Protein AF-A0A819XB56-F1 (afdb_monomer_lite)

Sequence (122 aa):
SNFIEHRLENFRLHGFPIDKIISSGYDKDNFNNNPKRKIIEDLNPVVFVDDLRRNFNNIQHVHTKLIFIDHEREDDPNQHDNIYYDAKYGSLLEFVKDFLKTKQHGENIKWSQRPSHLIPFI

Structure (mmCIF, N/CA/C/O backbone):
data_AF-A0A819XB56-F1
#
_entry.id   AF-A0A819XB56-F1
#
loop_
_atom_site.group_PDB
_atom_site.id
_atom_site.type_symbol
_atom_site.label_atom_id
_atom_site.label_alt_id
_atom_site.label_comp_id
_atom_site.label_asym_id
_atom_site.label_entity_id
_atom_site.label_seq_id
_atom_site.pdbx_PDB_ins_code
_atom_site.Cartn_x
_atom_site.Cartn_y
_atom_site.Cartn_z
_atom_site.occupancy
_atom_site.B_iso_or_equiv
_atom_site.auth_seq_id
_atom_site.auth_comp_id
_atom_site.auth_asym_id
_atom_site.auth_atom_id
_atom_site.pdbx_PDB_model_num
ATOM 1 N N . SER A 1 1 ? 4.836 -17.358 17.509 1.00 56.81 1 SER A N 1
ATOM 2 C CA . SER A 1 1 ? 5.443 -16.203 16.820 1.00 56.81 1 SER A CA 1
ATOM 3 C C . SER A 1 1 ? 5.058 -14.956 17.595 1.00 56.81 1 SER A C 1
ATOM 5 O O . SER A 1 1 ? 3.942 -14.493 17.444 1.00 56.81 1 SER A O 1
ATOM 7 N N . ASN A 1 2 ? 5.938 -14.462 18.471 1.00 79.88 2 ASN A N 1
ATOM 8 C CA . ASN A 1 2 ? 5.626 -13.365 19.401 1.00 79.88 2 ASN A CA 1
ATOM 9 C C . ASN A 1 2 ? 5.578 -11.993 18.682 1.00 79.88 2 ASN A C 1
ATOM 11 O O . ASN A 1 2 ? 4.843 -11.094 19.060 1.00 79.88 2 ASN A O 1
ATOM 15 N N . PHE A 1 3 ? 6.345 -11.827 17.596 1.00 87.19 3 PHE A N 1
ATOM 16 C CA . PHE A 1 3 ? 6.532 -10.532 16.927 1.00 87.19 3 PHE A CA 1
ATOM 17 C C . PHE A 1 3 ? 5.244 -9.916 16.361 1.00 87.19 3 PHE A C 1
ATOM 19 O O . PHE A 1 3 ? 5.022 -8.722 16.534 1.00 87.19 3 PHE A O 1
ATOM 26 N N . ILE A 1 4 ? 4.407 -10.704 15.676 1.00 90.81 4 ILE A N 1
ATOM 27 C CA . ILE A 1 4 ? 3.177 -10.189 15.046 1.00 90.81 4 ILE A CA 1
ATOM 28 C C . ILE A 1 4 ? 2.197 -9.693 16.116 1.00 90.81 4 ILE A C 1
ATOM 30 O O . ILE A 1 4 ? 1.616 -8.622 15.957 1.00 90.81 4 ILE A O 1
ATOM 34 N N . GLU A 1 5 ? 2.063 -10.442 17.211 1.00 92.00 5 GLU A N 1
ATOM 35 C CA . GLU A 1 5 ? 1.208 -10.093 18.349 1.00 92.00 5 GLU A CA 1
ATOM 36 C C . GLU A 1 5 ? 1.703 -8.813 19.033 1.00 92.00 5 GLU A C 1
ATOM 38 O O . GLU A 1 5 ? 0.933 -7.862 19.145 1.00 92.00 5 GLU A O 1
ATOM 43 N N . HIS A 1 6 ? 3.004 -8.721 19.342 1.00 93.31 6 HIS A N 1
ATOM 44 C CA . HIS A 1 6 ? 3.615 -7.499 19.892 1.00 93.31 6 HIS A CA 1
ATOM 45 C C . HIS A 1 6 ? 3.445 -6.286 18.981 1.00 93.31 6 HIS A C 1
ATOM 47 O O . HIS A 1 6 ? 3.189 -5.177 19.446 1.00 93.31 6 HIS A O 1
ATOM 53 N N . ARG A 1 7 ? 3.583 -6.463 17.661 1.00 93.56 7 ARG A N 1
ATOM 54 C CA . ARG A 1 7 ? 3.360 -5.368 16.710 1.00 93.56 7 ARG A CA 1
ATOM 55 C C . ARG A 1 7 ? 1.904 -4.915 16.716 1.00 93.56 7 ARG A C 1
ATOM 57 O O . ARG A 1 7 ? 1.665 -3.711 16.700 1.00 93.56 7 ARG A O 1
ATOM 64 N N . LEU A 1 8 ? 0.955 -5.849 16.752 1.00 94.12 8 LEU A N 1
ATOM 65 C CA . LEU A 1 8 ? -0.475 -5.543 16.769 1.00 94.12 8 LEU A CA 1
ATOM 66 C C . LEU A 1 8 ? -0.870 -4.822 18.052 1.00 94.12 8 LEU A C 1
ATOM 68 O O . LEU A 1 8 ? -1.577 -3.817 17.992 1.00 94.12 8 LEU A O 1
ATOM 72 N N . GLU A 1 9 ? -0.365 -5.288 19.189 1.00 93.88 9 GLU A N 1
ATOM 73 C CA . GLU A 1 9 ? -0.535 -4.620 20.473 1.00 93.88 9 GLU A CA 1
ATOM 74 C C . GLU A 1 9 ? 0.042 -3.204 20.438 1.00 93.88 9 GLU A C 1
ATOM 76 O O . GLU A 1 9 ? -0.661 -2.251 20.765 1.00 93.88 9 GLU A O 1
ATOM 81 N N . ASN A 1 10 ? 1.266 -3.031 19.932 1.00 94.88 10 ASN A N 1
ATOM 82 C CA . ASN A 1 10 ? 1.890 -1.715 19.830 1.00 94.88 10 ASN A CA 1
ATOM 83 C C . ASN A 1 10 ? 1.071 -0.730 18.978 1.00 94.88 10 ASN A C 1
ATOM 85 O O . ASN A 1 10 ? 0.897 0.421 19.375 1.00 94.88 10 ASN A O 1
ATOM 89 N N . PHE A 1 11 ? 0.535 -1.156 17.830 1.00 94.44 11 PHE A N 1
ATOM 90 C CA . PHE A 1 11 ? -0.330 -0.290 17.021 1.00 94.44 11 PHE A CA 1
ATOM 91 C C . PHE A 1 11 ? -1.612 0.097 17.763 1.00 94.44 11 PHE A C 1
ATOM 93 O O . PHE A 1 11 ? -1.982 1.272 17.772 1.00 94.44 11 PHE A O 1
ATOM 100 N N . ARG A 1 12 ? -2.257 -0.861 18.435 1.00 94.19 12 ARG A N 1
ATOM 101 C CA . ARG A 1 12 ? -3.478 -0.606 19.211 1.00 94.19 12 ARG A CA 1
ATOM 102 C C . ARG A 1 12 ? -3.228 0.336 20.387 1.00 94.19 12 ARG A C 1
ATOM 104 O O . ARG A 1 12 ? -4.033 1.235 20.611 1.00 94.19 12 ARG A O 1
ATOM 111 N N . LEU A 1 13 ? -2.098 0.188 21.081 1.00 95.69 13 LEU A N 1
ATOM 112 C CA . LEU A 1 13 ? -1.686 1.078 22.173 1.00 95.69 13 LEU A CA 1
ATOM 113 C C . LEU A 1 13 ? -1.507 2.533 21.716 1.00 95.69 13 LEU A C 1
ATOM 115 O O . LEU A 1 13 ? -1.775 3.449 22.485 1.00 95.69 13 LEU A O 1
ATOM 119 N N . HIS A 1 14 ? -1.112 2.753 20.460 1.00 95.50 14 HIS A N 1
ATOM 120 C CA . HIS A 1 14 ? -0.980 4.089 19.866 1.00 95.50 14 HIS A CA 1
ATOM 121 C C . HIS A 1 14 ? -2.267 4.578 19.177 1.00 95.50 14 HIS A C 1
ATOM 123 O O . HIS A 1 14 ? -2.243 5.577 18.461 1.00 95.50 14 HIS A O 1
ATOM 129 N N . GLY A 1 15 ? -3.394 3.889 19.378 1.00 94.56 15 GLY A N 1
ATOM 130 C CA . GLY A 1 15 ? -4.694 4.291 18.844 1.00 94.56 15 GLY A CA 1
ATOM 131 C C . GLY A 1 15 ? -4.891 4.005 17.354 1.00 94.56 15 GLY 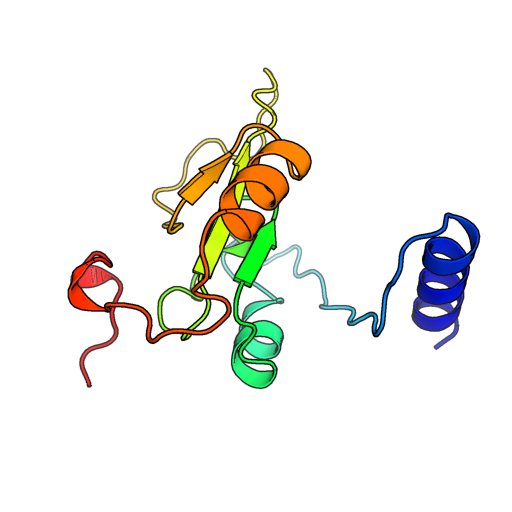A C 1
ATOM 132 O O . GLY A 1 15 ? -5.840 4.520 16.766 1.00 94.56 15 GLY A O 1
ATOM 133 N N . PHE A 1 16 ? -4.035 3.188 16.727 1.00 90.56 16 PHE A N 1
ATOM 134 C CA . PHE A 1 16 ? -4.244 2.790 15.337 1.00 90.56 16 PHE A CA 1
ATOM 135 C C . PHE A 1 16 ? -5.297 1.673 15.251 1.00 90.56 16 PHE A C 1
ATOM 137 O O . PHE A 1 16 ? -5.119 0.617 15.872 1.00 90.56 16 PHE A O 1
ATOM 144 N N . PRO A 1 17 ? -6.367 1.852 14.454 1.00 90.44 17 PRO A N 1
ATOM 145 C CA . PRO A 1 17 ? -7.423 0.857 14.289 1.00 90.44 17 PRO A CA 1
ATOM 146 C C . PRO A 1 17 ? -6.980 -0.249 13.316 1.00 90.44 17 PRO A C 1
ATOM 148 O O . PRO A 1 17 ? -7.480 -0.355 12.202 1.00 90.44 17 PRO A O 1
ATOM 151 N N . ILE A 1 18 ? -5.980 -1.042 13.710 1.00 93.38 18 ILE A N 1
ATOM 152 C CA . ILE A 1 18 ? -5.440 -2.131 12.886 1.00 93.38 18 ILE A CA 1
ATOM 153 C C . ILE A 1 18 ? -6.196 -3.434 13.163 1.00 93.38 18 ILE A C 1
ATOM 155 O O . ILE A 1 18 ? -6.139 -3.981 14.270 1.00 93.38 18 ILE A O 1
ATOM 159 N N . ASP A 1 19 ? -6.843 -3.964 12.123 1.00 90.88 19 ASP A N 1
ATOM 160 C CA . ASP A 1 19 ? -7.562 -5.242 12.175 1.00 90.88 19 ASP A CA 1
ATOM 161 C C . ASP A 1 19 ? -6.611 -6.444 12.172 1.00 90.88 19 ASP A C 1
ATOM 163 O O . ASP A 1 19 ? -6.799 -7.409 12.917 1.00 90.88 19 ASP A O 1
ATOM 167 N N . LYS A 1 20 ? -5.567 -6.393 11.334 1.00 91.88 20 LYS A N 1
ATOM 168 C CA . LYS A 1 20 ? -4.641 -7.507 11.108 1.00 91.88 20 LYS A CA 1
ATOM 169 C C . LYS A 1 20 ? -3.249 -7.013 10.730 1.00 91.88 20 LYS A C 1
ATOM 171 O O . LYS A 1 20 ? -3.102 -6.053 9.982 1.00 91.88 20 LYS A O 1
ATOM 176 N N . ILE A 1 21 ? -2.229 -7.738 11.185 1.00 92.31 21 ILE A N 1
ATOM 177 C CA . ILE A 1 21 ? -0.851 -7.598 10.705 1.00 92.31 21 ILE A CA 1
ATOM 178 C C . ILE A 1 21 ? -0.472 -8.838 9.918 1.00 92.31 21 ILE A C 1
ATOM 180 O O . ILE A 1 21 ? -0.697 -9.966 10.355 1.00 92.31 21 ILE A O 1
ATOM 184 N N . ILE A 1 22 ? 0.138 -8.611 8.760 1.00 90.94 22 ILE A N 1
ATOM 185 C CA . ILE A 1 22 ? 0.707 -9.655 7.919 1.00 90.94 22 ILE A CA 1
ATOM 186 C C . ILE A 1 22 ? 2.170 -9.296 7.701 1.00 90.94 22 ILE A C 1
ATOM 188 O O . ILE A 1 22 ? 2.484 -8.201 7.242 1.00 90.94 22 ILE A O 1
ATOM 192 N N . SER A 1 23 ? 3.067 -10.213 8.056 1.00 88.12 23 SER A N 1
ATOM 193 C CA . SER A 1 23 ? 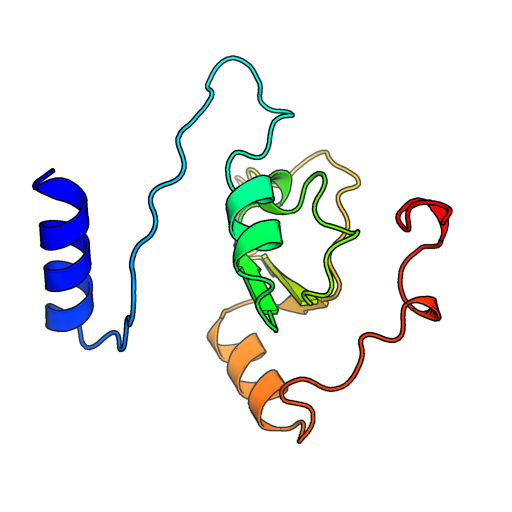4.495 -10.051 7.798 1.00 88.12 23 SER A CA 1
ATOM 194 C C . SER A 1 23 ? 4.842 -10.755 6.495 1.00 88.12 23 SER A C 1
ATOM 196 O O . SER A 1 23 ? 4.742 -11.977 6.410 1.00 88.12 23 SER A O 1
ATOM 198 N N . SER A 1 24 ? 5.276 -9.994 5.495 1.00 82.69 24 SER A N 1
ATOM 199 C CA . SER A 1 24 ? 5.986 -10.542 4.341 1.00 82.69 24 SER A CA 1
ATOM 200 C C . SER A 1 24 ? 7.463 -10.734 4.695 1.00 82.69 24 SER A C 1
ATOM 202 O O . SER A 1 24 ? 8.006 -9.997 5.521 1.00 82.69 24 SER A O 1
ATOM 204 N N . GLY A 1 25 ? 8.123 -11.720 4.087 1.00 75.75 25 GLY A N 1
ATOM 205 C CA . GLY A 1 25 ? 9.580 -11.849 4.184 1.00 75.75 25 GLY A CA 1
ATOM 206 C C . GLY A 1 25 ? 10.304 -10.657 3.547 1.00 75.75 25 GLY A C 1
ATOM 207 O O . GLY A 1 25 ? 9.688 -9.834 2.870 1.00 75.75 25 GLY A O 1
ATOM 208 N N . TYR A 1 26 ? 11.616 -10.578 3.754 1.00 71.12 26 TYR A N 1
ATOM 209 C CA . TYR A 1 26 ? 12.501 -9.664 3.035 1.00 71.12 26 TYR A CA 1
ATOM 210 C C . TYR A 1 26 ? 13.546 -10.496 2.299 1.00 71.12 26 TYR A C 1
ATOM 212 O O . TYR A 1 26 ? 14.276 -11.254 2.935 1.00 71.12 26 TYR A O 1
ATOM 220 N N . ASP A 1 27 ? 13.591 -10.369 0.976 1.00 68.81 27 ASP A N 1
ATOM 221 C CA . ASP A 1 27 ? 14.614 -10.995 0.148 1.00 68.81 27 ASP A CA 1
ATOM 222 C C . ASP A 1 27 ? 15.690 -9.947 -0.158 1.00 68.81 27 ASP A C 1
ATOM 224 O O . ASP A 1 27 ? 15.445 -8.980 -0.880 1.00 68.81 27 ASP A O 1
ATOM 228 N N . LYS A 1 28 ? 16.859 -10.096 0.474 1.00 64.25 28 LYS A N 1
ATOM 229 C CA . LYS A 1 28 ? 17.996 -9.176 0.310 1.00 64.25 28 LYS A CA 1
ATOM 230 C C . LYS A 1 28 ? 18.687 -9.336 -1.036 1.00 64.25 28 LYS A C 1
ATOM 232 O O . LYS A 1 28 ? 19.307 -8.383 -1.499 1.00 64.25 28 LYS A O 1
ATOM 237 N N . ASP A 1 29 ? 18.582 -10.518 -1.628 1.00 67.12 29 ASP A N 1
ATOM 238 C CA . ASP A 1 29 ? 19.355 -10.908 -2.802 1.00 67.12 29 ASP A CA 1
ATOM 239 C C . ASP A 1 29 ? 18.544 -10.719 -4.091 1.00 67.12 29 ASP A C 1
ATOM 241 O O . ASP A 1 29 ? 19.098 -10.726 -5.190 1.00 67.12 29 ASP A O 1
ATOM 245 N N . ASN A 1 30 ? 17.234 -10.481 -3.966 1.00 67.75 30 ASN A N 1
ATOM 246 C CA . ASN A 1 30 ? 16.338 -10.243 -5.088 1.00 67.75 30 ASN A CA 1
ATOM 247 C C . ASN A 1 30 ? 15.518 -8.955 -4.920 1.00 67.75 30 ASN A C 1
ATOM 249 O O . ASN A 1 30 ? 14.324 -8.981 -4.620 1.00 67.75 30 ASN A O 1
ATOM 253 N N . PHE A 1 31 ? 16.157 -7.815 -5.196 1.00 61.44 31 PHE A N 1
ATOM 254 C CA . PHE A 1 31 ? 15.530 -6.484 -5.174 1.00 61.44 31 PHE A CA 1
ATOM 255 C C . PHE A 1 31 ? 14.312 -6.345 -6.104 1.00 61.44 31 PHE A C 1
ATOM 257 O O . PHE A 1 31 ? 13.454 -5.499 -5.860 1.00 61.44 31 PHE A O 1
ATOM 264 N N . ASN A 1 32 ? 14.215 -7.185 -7.140 1.00 64.75 32 ASN A N 1
ATOM 265 C CA . ASN A 1 32 ? 13.107 -7.179 -8.094 1.00 64.75 32 ASN A CA 1
ATOM 266 C C . ASN A 1 32 ? 11.895 -7.989 -7.612 1.00 64.75 32 ASN A C 1
ATOM 268 O O . ASN A 1 32 ? 10.804 -7.860 -8.176 1.00 64.75 32 ASN A O 1
ATOM 272 N N . ASN A 1 33 ? 12.059 -8.823 -6.583 1.00 73.25 33 ASN A N 1
ATOM 273 C CA . ASN A 1 33 ? 10.981 -9.629 -6.038 1.00 73.25 33 ASN A CA 1
ATOM 274 C C . ASN A 1 33 ? 10.229 -8.848 -4.958 1.00 73.25 33 ASN A C 1
ATOM 276 O O . ASN A 1 33 ? 10.770 -8.544 -3.899 1.00 73.25 33 ASN A O 1
ATOM 280 N N . ASN A 1 34 ? 8.961 -8.542 -5.222 1.00 81.06 34 ASN A N 1
ATOM 281 C CA . ASN A 1 34 ? 8.079 -7.916 -4.250 1.00 81.06 34 ASN A CA 1
ATOM 282 C C . ASN A 1 34 ? 7.439 -8.999 -3.359 1.00 81.06 34 ASN A C 1
ATOM 284 O O . ASN A 1 34 ? 6.484 -9.654 -3.789 1.00 81.06 34 ASN A O 1
ATOM 288 N N . PRO A 1 35 ? 7.884 -9.174 -2.100 1.00 83.69 35 PRO A N 1
ATOM 289 C CA . PRO A 1 35 ? 7.371 -10.228 -1.226 1.00 83.69 35 PRO A CA 1
ATOM 290 C C . PRO A 1 35 ? 5.920 -9.975 -0.784 1.00 83.69 35 PRO A C 1
ATOM 292 O O . PRO A 1 35 ? 5.281 -10.866 -0.224 1.00 83.69 35 PRO A O 1
ATOM 295 N N . LYS A 1 36 ? 5.387 -8.769 -1.028 1.00 89.38 36 LYS A N 1
ATOM 296 C CA . LYS A 1 36 ? 3.999 -8.400 -0.731 1.00 89.38 36 LYS A CA 1
ATOM 297 C C . LYS A 1 36 ? 3.039 -8.792 -1.852 1.00 89.38 36 LYS A C 1
ATOM 299 O O . LYS A 1 36 ? 1.841 -8.854 -1.592 1.00 89.38 36 LYS A O 1
ATOM 304 N N . ARG A 1 37 ? 3.535 -9.107 -3.058 1.00 88.12 37 ARG A N 1
ATOM 305 C CA . ARG A 1 37 ? 2.706 -9.407 -4.238 1.00 88.12 37 ARG A CA 1
ATOM 306 C C . ARG A 1 37 ? 1.625 -10.441 -3.935 1.00 88.12 37 ARG A C 1
ATOM 308 O O . ARG A 1 37 ? 0.447 -10.134 -4.062 1.00 88.12 37 ARG A O 1
ATOM 315 N N . LYS A 1 38 ? 2.026 -11.625 -3.466 1.00 87.38 38 LYS A N 1
ATOM 316 C CA . LYS A 1 38 ? 1.091 -12.719 -3.173 1.00 87.38 38 LYS A CA 1
ATOM 317 C C . LYS A 1 38 ? 0.060 -12.338 -2.108 1.00 87.38 38 LYS A C 1
ATOM 319 O O . LYS A 1 38 ? -1.104 -12.680 -2.226 1.00 87.38 38 LYS A O 1
ATOM 324 N N . ILE A 1 39 ? 0.472 -11.585 -1.087 1.00 90.62 39 ILE A N 1
ATOM 325 C CA . ILE A 1 39 ? -0.435 -11.126 -0.027 1.00 90.62 39 ILE A CA 1
ATOM 326 C C . ILE A 1 39 ? -1.485 -10.163 -0.594 1.00 90.62 39 ILE A C 1
ATOM 328 O O . ILE A 1 39 ? -2.652 -10.252 -0.231 1.00 90.62 39 ILE A O 1
ATOM 332 N N . ILE A 1 40 ? -1.083 -9.248 -1.479 1.00 91.06 40 ILE A N 1
ATOM 333 C CA . ILE A 1 40 ? -1.995 -8.292 -2.120 1.00 91.06 40 ILE A CA 1
ATOM 334 C C . ILE A 1 40 ? -2.950 -9.021 -3.073 1.00 91.06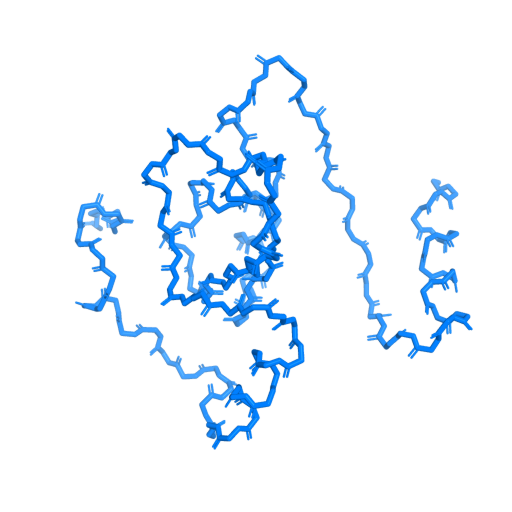 40 ILE A C 1
ATOM 336 O O . ILE A 1 40 ? -4.142 -8.730 -3.059 1.00 91.06 40 ILE A O 1
ATOM 340 N N . GLU A 1 41 ? -2.453 -9.995 -3.840 1.00 88.44 41 GLU A N 1
ATOM 341 C CA . GLU A 1 41 ? -3.270 -10.867 -4.697 1.00 88.44 41 GLU A CA 1
ATOM 342 C C . GLU A 1 41 ? -4.310 -11.654 -3.879 1.00 88.44 41 GLU A C 1
ATOM 344 O O . GLU A 1 41 ? -5.487 -11.653 -4.234 1.00 88.44 41 GLU A O 1
ATOM 349 N N . ASP A 1 42 ? -3.901 -12.263 -2.761 1.00 89.44 42 ASP A N 1
ATOM 350 C CA . ASP A 1 42 ? -4.772 -13.084 -1.910 1.00 89.44 42 ASP A CA 1
ATOM 351 C C . ASP A 1 42 ? -5.824 -12.243 -1.158 1.00 89.44 42 ASP A C 1
ATOM 353 O O . ASP A 1 42 ? -6.955 -12.687 -0.958 1.00 89.44 42 ASP A O 1
ATOM 357 N N . LEU A 1 43 ? -5.465 -11.034 -0.707 1.00 90.25 43 LEU A N 1
ATOM 358 C CA . LEU A 1 43 ? -6.380 -10.146 0.024 1.00 90.25 43 LEU A CA 1
ATOM 359 C C . LEU A 1 43 ? -7.303 -9.343 -0.893 1.00 90.25 43 LEU A C 1
ATOM 361 O O . LEU A 1 43 ? -8.378 -8.941 -0.449 1.00 90.25 43 LEU A O 1
ATOM 365 N N . ASN A 1 44 ? -6.856 -9.058 -2.119 1.00 87.94 44 ASN A N 1
ATOM 366 C CA . ASN A 1 44 ? -7.516 -8.192 -3.094 1.00 87.94 44 ASN A CA 1
ATOM 367 C C . ASN A 1 44 ? -8.084 -6.891 -2.477 1.00 87.94 44 ASN A C 1
ATOM 369 O O . ASN A 1 44 ? -9.295 -6.646 -2.529 1.00 87.94 44 ASN A O 1
ATOM 373 N N . PRO A 1 45 ? -7.245 -6.058 -1.828 1.00 89.25 45 PRO A N 1
ATOM 374 C CA . PRO A 1 45 ? -7.722 -4.867 -1.139 1.00 89.25 45 PRO A CA 1
ATOM 375 C C . PRO A 1 45 ? -8.218 -3.811 -2.134 1.00 89.25 45 PRO A C 1
ATOM 377 O O . PRO A 1 45 ? -7.740 -3.725 -3.263 1.00 89.25 45 PRO A O 1
ATOM 380 N N . VAL A 1 46 ? -9.123 -2.930 -1.696 1.00 88.56 46 VAL A N 1
ATOM 381 C CA . VAL A 1 46 ? -9.586 -1.794 -2.522 1.00 88.56 46 VAL A CA 1
ATOM 382 C C . VAL A 1 46 ? -8.427 -0.848 -2.855 1.00 88.56 46 VAL A C 1
ATOM 384 O O . VAL A 1 46 ? -8.333 -0.331 -3.970 1.00 88.56 46 VAL A O 1
ATOM 387 N N . VAL A 1 47 ? -7.533 -0.630 -1.887 1.00 91.00 47 VAL A N 1
ATOM 388 C CA . VAL A 1 47 ? -6.369 0.249 -2.006 1.00 91.00 47 VAL A CA 1
ATOM 389 C C . VAL A 1 47 ? -5.159 -0.403 -1.344 1.00 91.00 47 VAL A C 1
ATOM 391 O O . VAL A 1 47 ? -5.270 -0.959 -0.253 1.00 91.00 47 VAL A O 1
ATOM 394 N N . PHE A 1 48 ? -4.001 -0.285 -1.982 1.00 93.38 48 PHE A N 1
ATOM 395 C CA . PHE A 1 48 ? -2.692 -0.556 -1.410 1.00 93.38 48 PHE A CA 1
ATOM 396 C C . PHE A 1 48 ? -1.886 0.746 -1.383 1.00 93.38 48 PHE A C 1
ATOM 398 O O . PHE A 1 48 ? -1.722 1.399 -2.414 1.00 93.38 48 PHE A O 1
ATOM 405 N N . VAL A 1 49 ? -1.420 1.132 -0.194 1.00 94.44 49 VAL A N 1
ATOM 406 C CA . VAL A 1 49 ? -0.704 2.390 0.059 1.00 94.44 49 VAL A CA 1
ATOM 407 C C . VAL A 1 49 ? 0.700 2.061 0.554 1.00 94.44 49 VAL A C 1
ATOM 409 O O . VAL A 1 49 ? 0.839 1.263 1.481 1.00 94.44 49 VAL A O 1
ATOM 412 N N . ASP A 1 50 ? 1.723 2.671 -0.038 1.00 93.62 50 ASP A N 1
ATOM 413 C CA . ASP A 1 50 ? 3.122 2.471 0.357 1.00 93.62 50 ASP A CA 1
ATOM 414 C C . ASP A 1 50 ? 3.960 3.714 -0.006 1.00 93.62 50 ASP A C 1
ATOM 416 O O . ASP A 1 50 ? 3.620 4.461 -0.929 1.00 93.62 50 ASP A O 1
ATOM 420 N N . ASP A 1 51 ? 5.038 3.959 0.731 1.00 91.75 51 ASP A N 1
ATOM 421 C CA . ASP A 1 51 ? 5.979 5.069 0.517 1.00 91.75 51 ASP A CA 1
ATOM 422 C C . ASP A 1 51 ? 7.246 4.633 -0.237 1.00 91.75 51 ASP A C 1
ATOM 424 O O . ASP A 1 51 ? 8.133 5.443 -0.515 1.00 91.75 51 ASP A O 1
ATOM 428 N N . LEU A 1 52 ? 7.327 3.350 -0.603 1.00 89.56 52 LEU A N 1
ATOM 429 C CA . LEU A 1 52 ? 8.473 2.773 -1.285 1.00 89.56 52 LEU A CA 1
ATOM 430 C C . LEU A 1 52 ? 8.076 2.171 -2.639 1.00 89.56 52 LEU A C 1
ATOM 432 O O . LEU A 1 52 ? 7.421 1.127 -2.709 1.00 89.56 52 LEU A O 1
ATOM 436 N N . ARG A 1 53 ? 8.535 2.784 -3.739 1.00 87.31 53 ARG A N 1
ATOM 437 C CA . ARG A 1 53 ? 8.093 2.475 -5.112 1.00 87.31 53 ARG A CA 1
ATOM 438 C C . ARG A 1 53 ? 8.253 1.007 -5.504 1.00 87.31 53 ARG A C 1
ATOM 440 O O . ARG A 1 53 ? 7.349 0.444 -6.116 1.00 87.31 53 ARG A O 1
ATOM 447 N N . ARG A 1 54 ? 9.339 0.341 -5.096 1.00 85.88 54 ARG A N 1
ATOM 448 C CA . ARG A 1 54 ? 9.553 -1.096 -5.381 1.00 85.88 54 ARG A CA 1
ATOM 449 C C . ARG A 1 54 ? 8.442 -2.011 -4.851 1.00 85.88 54 ARG A C 1
ATOM 451 O O . ARG A 1 54 ? 8.232 -3.090 -5.397 1.00 85.88 54 ARG A O 1
ATOM 458 N N . ASN A 1 55 ? 7.689 -1.582 -3.835 1.00 89.25 55 ASN A N 1
ATOM 459 C CA . ASN A 1 55 ? 6.571 -2.357 -3.293 1.00 89.25 55 ASN A CA 1
ATOM 460 C C . ASN A 1 55 ? 5.348 -2.368 -4.224 1.00 89.25 55 ASN A C 1
ATOM 462 O O . ASN A 1 55 ? 4.434 -3.159 -3.997 1.00 89.25 55 ASN A O 1
ATOM 466 N N . PHE A 1 56 ? 5.343 -1.555 -5.285 1.00 89.31 56 PHE A N 1
ATOM 467 C CA . PHE A 1 56 ? 4.358 -1.633 -6.365 1.00 89.31 56 PHE A CA 1
ATOM 468 C C . PHE A 1 56 ? 4.816 -2.506 -7.534 1.00 89.31 56 PHE A C 1
ATOM 470 O O . PHE A 1 56 ? 4.059 -2.698 -8.482 1.00 89.31 56 PHE A O 1
ATOM 477 N N . ASN A 1 57 ? 6.031 -3.056 -7.511 1.00 86.56 57 ASN A N 1
ATOM 478 C CA . ASN A 1 57 ? 6.493 -3.887 -8.614 1.00 86.56 57 ASN A CA 1
ATOM 479 C C . ASN A 1 57 ? 5.636 -5.160 -8.737 1.00 86.56 57 ASN A C 1
ATOM 481 O O . ASN A 1 57 ? 5.364 -5.828 -7.733 1.00 86.56 57 ASN A O 1
ATOM 485 N N . ASN A 1 58 ? 5.250 -5.503 -9.969 1.00 84.50 58 ASN A N 1
ATOM 486 C CA . ASN A 1 58 ? 4.497 -6.708 -10.325 1.00 84.50 58 ASN A CA 1
ATOM 487 C C . ASN A 1 58 ? 3.156 -6.900 -9.584 1.00 84.50 58 ASN A C 1
ATOM 489 O O . ASN A 1 58 ? 2.795 -8.035 -9.279 1.00 84.50 58 ASN A O 1
ATOM 493 N N . ILE A 1 59 ? 2.425 -5.823 -9.273 1.00 85.31 59 ILE A N 1
ATOM 494 C CA . ILE A 1 59 ? 1.066 -5.891 -8.684 1.00 85.31 59 ILE A CA 1
ATOM 495 C C . ILE A 1 59 ? 0.012 -5.109 -9.487 1.00 85.31 59 ILE A C 1
ATOM 497 O O . ILE A 1 59 ? -1.134 -4.975 -9.062 1.00 85.31 59 ILE A O 1
ATOM 501 N N . GLN A 1 60 ? 0.377 -4.607 -10.668 1.00 81.62 60 GLN A N 1
ATOM 502 C CA . GLN A 1 60 ? -0.475 -3.788 -11.540 1.00 81.62 60 GLN A CA 1
ATOM 503 C C . GLN A 1 60 ? -1.687 -4.542 -12.103 1.00 81.62 60 GLN A C 1
ATOM 505 O O . GLN A 1 60 ? -2.660 -3.922 -12.536 1.00 81.62 60 GLN A O 1
ATOM 510 N N . HIS A 1 61 ? -1.654 -5.873 -12.072 1.00 79.44 61 HIS A N 1
ATOM 511 C CA . HIS A 1 61 ? -2.736 -6.743 -12.525 1.00 79.44 61 HIS A CA 1
ATOM 512 C C . HIS A 1 61 ? -3.800 -7.026 -11.459 1.00 79.44 61 HIS A C 1
ATOM 514 O O . HIS A 1 61 ? -4.806 -7.655 -11.772 1.00 79.44 61 HIS A O 1
ATOM 520 N N . VAL A 1 62 ? -3.608 -6.589 -10.211 1.00 81.69 62 VAL A N 1
ATOM 521 C CA . VAL A 1 62 ? -4.588 -6.805 -9.134 1.00 81.69 62 VAL A CA 1
ATOM 522 C C . VAL A 1 62 ? -5.650 -5.706 -9.169 1.00 81.69 62 VAL A C 1
ATOM 524 O O . VAL A 1 62 ? -5.346 -4.548 -9.481 1.00 81.69 62 VAL A O 1
ATOM 527 N N . HIS A 1 63 ? -6.901 -6.043 -8.833 1.00 82.56 63 HIS A N 1
ATOM 528 C CA . HIS A 1 63 ? -8.011 -5.088 -8.736 1.00 82.56 63 HIS A CA 1
ATOM 529 C C . HIS A 1 63 ? -7.919 -4.235 -7.448 1.00 82.56 63 HIS A C 1
ATOM 531 O O . HIS A 1 63 ? -8.845 -4.143 -6.643 1.00 82.56 63 HIS A O 1
ATOM 537 N N . THR A 1 64 ? -6.770 -3.587 -7.274 1.00 86.50 64 THR A N 1
ATOM 538 C CA . THR A 1 64 ? -6.376 -2.780 -6.120 1.00 86.50 64 THR A CA 1
ATOM 539 C C . THR A 1 64 ? -5.807 -1.462 -6.608 1.00 86.50 64 THR A C 1
ATOM 541 O O . THR A 1 64 ? -4.877 -1.482 -7.411 1.00 86.50 64 THR A O 1
ATOM 544 N N . LYS A 1 65 ? -6.302 -0.320 -6.117 1.00 88.75 65 LYS A N 1
ATOM 545 C CA . LYS A 1 65 ? -5.679 0.982 -6.409 1.00 88.75 65 LYS A CA 1
ATOM 546 C C . LYS A 1 65 ? -4.320 1.090 -5.716 1.00 88.75 65 LYS A C 1
ATOM 548 O O . LYS A 1 65 ? -4.235 0.864 -4.514 1.00 88.75 65 LYS A O 1
ATOM 553 N N . LEU A 1 66 ? -3.284 1.464 -6.452 1.00 92.06 66 LEU A N 1
ATOM 554 C CA . LEU A 1 66 ? -1.914 1.616 -5.973 1.00 92.06 66 LEU A CA 1
ATOM 555 C C . LEU A 1 66 ? -1.643 3.092 -5.671 1.00 92.06 66 LEU A C 1
ATOM 557 O O . LEU A 1 66 ? -1.679 3.925 -6.577 1.00 92.06 66 LEU A O 1
ATOM 561 N N . ILE A 1 67 ? -1.392 3.419 -4.407 1.00 93.50 67 ILE A N 1
ATOM 562 C CA . ILE A 1 67 ? -1.218 4.796 -3.937 1.00 93.50 67 ILE A CA 1
ATOM 563 C C . ILE A 1 67 ? 0.197 4.976 -3.411 1.00 93.50 67 ILE A C 1
ATOM 565 O O . ILE A 1 67 ? 0.571 4.371 -2.406 1.00 93.50 67 ILE A O 1
ATOM 569 N N . PHE A 1 68 ? 0.957 5.841 -4.073 1.00 93.69 68 PHE A N 1
ATOM 570 C CA . PHE A 1 68 ? 2.308 6.193 -3.666 1.00 93.69 68 PHE A CA 1
ATOM 571 C C . PHE A 1 68 ? 2.292 7.429 -2.762 1.00 93.69 68 PHE A C 1
ATOM 573 O O . PHE A 1 68 ? 1.760 8.477 -3.140 1.00 93.69 68 PHE A O 1
ATOM 580 N N . ILE A 1 69 ? 2.877 7.307 -1.571 1.00 94.00 69 ILE A N 1
ATOM 581 C CA . ILE A 1 69 ? 3.123 8.446 -0.685 1.00 94.00 69 ILE A CA 1
ATOM 582 C C . ILE A 1 69 ? 4.557 8.921 -0.904 1.00 94.00 69 ILE A C 1
ATOM 584 O O . ILE A 1 69 ? 5.508 8.251 -0.514 1.00 94.00 69 ILE A O 1
ATOM 588 N N . ASP A 1 70 ? 4.704 10.077 -1.538 1.00 90.12 70 ASP A N 1
ATOM 589 C CA . ASP A 1 70 ? 6.000 10.675 -1.831 1.00 90.12 70 ASP A CA 1
ATOM 590 C C . ASP A 1 70 ? 6.310 11.761 -0.805 1.00 90.12 70 ASP A C 1
ATOM 592 O O . ASP A 1 70 ? 5.722 12.841 -0.821 1.00 90.12 70 ASP A O 1
ATOM 596 N N . HIS A 1 71 ? 7.226 11.462 0.110 1.00 82.75 71 HIS A N 1
ATOM 597 C CA . HIS A 1 71 ? 7.630 12.394 1.157 1.00 82.75 71 HIS A CA 1
ATOM 598 C C . HIS A 1 71 ? 8.653 13.451 0.694 1.00 82.75 71 HIS A C 1
ATOM 600 O O . HIS A 1 71 ? 9.095 14.223 1.543 1.00 82.75 71 HIS A O 1
ATOM 606 N N . GLU A 1 72 ? 9.039 13.471 -0.592 1.00 71.56 72 GLU A N 1
ATOM 607 C CA . GLU A 1 72 ? 9.932 14.468 -1.214 1.00 71.56 72 GLU A CA 1
ATOM 608 C C . GLU A 1 72 ? 11.203 14.754 -0.389 1.00 71.56 72 GLU A C 1
ATOM 610 O O . GLU A 1 72 ? 11.488 15.887 -0.005 1.00 71.56 72 GLU A O 1
ATOM 615 N N . ARG A 1 73 ? 11.970 13.702 -0.071 1.00 70.62 73 ARG A N 1
ATOM 6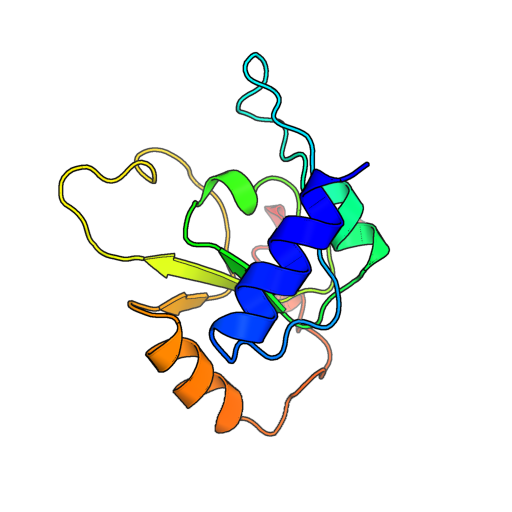16 C CA . ARG A 1 73 ? 13.242 13.814 0.670 1.00 70.62 73 ARG A CA 1
ATOM 617 C C . ARG A 1 73 ? 14.432 13.853 -0.290 1.00 70.62 73 ARG A C 1
ATOM 619 O O . ARG A 1 73 ? 14.401 13.194 -1.319 1.00 70.62 73 ARG A O 1
ATOM 626 N N . GLU A 1 74 ? 15.492 14.582 0.066 1.00 56.81 74 GLU A N 1
ATOM 627 C CA . GLU A 1 74 ? 16.705 14.708 -0.769 1.00 56.81 74 GLU A CA 1
ATOM 628 C C . GLU A 1 74 ? 17.429 13.359 -0.986 1.00 56.81 74 GLU A C 1
ATOM 630 O O . GLU A 1 74 ? 17.925 13.102 -2.081 1.00 56.81 74 GLU A O 1
ATOM 635 N N . ASP A 1 75 ? 17.386 12.454 0.001 1.00 62.31 75 ASP A N 1
ATOM 636 C CA . ASP A 1 75 ? 17.974 11.101 -0.050 1.00 62.31 75 ASP A CA 1
ATOM 637 C C . ASP A 1 75 ? 16.948 10.028 -0.478 1.00 62.31 75 ASP A C 1
ATOM 639 O O . ASP A 1 75 ? 16.739 9.031 0.218 1.00 62.31 75 ASP A O 1
ATOM 643 N N . ASP A 1 76 ? 16.229 10.262 -1.578 1.00 65.12 76 ASP A N 1
ATOM 644 C CA . ASP A 1 76 ? 15.063 9.453 -1.955 1.00 65.12 76 ASP A CA 1
ATOM 645 C C . ASP A 1 76 ? 15.437 8.016 -2.401 1.00 65.12 76 ASP A C 1
ATOM 647 O O . ASP A 1 76 ? 15.991 7.832 -3.490 1.00 65.12 76 ASP A O 1
ATOM 651 N N . PRO A 1 77 ? 15.083 6.956 -1.638 1.00 70.12 77 PRO A N 1
ATOM 652 C CA . PRO A 1 77 ? 15.285 5.569 -2.066 1.00 70.12 77 PRO A CA 1
ATOM 653 C C . PRO A 1 77 ? 14.392 5.173 -3.254 1.00 70.12 77 PRO A C 1
ATOM 655 O O . PRO A 1 77 ? 14.494 4.051 -3.746 1.00 70.12 77 PRO A O 1
ATOM 658 N N . ASN A 1 78 ? 13.497 6.061 -3.699 1.00 77.94 78 ASN A N 1
ATOM 659 C CA . ASN A 1 78 ? 12.621 5.866 -4.848 1.00 77.94 78 ASN A CA 1
ATOM 660 C C . ASN A 1 78 ? 13.227 6.340 -6.182 1.00 77.94 78 ASN A C 1
ATOM 662 O O . ASN A 1 78 ? 12.518 6.381 -7.197 1.00 77.94 78 ASN A O 1
ATOM 666 N N . GLN A 1 79 ? 14.511 6.707 -6.205 1.00 64.75 79 GLN A N 1
ATOM 667 C CA . GLN A 1 79 ? 15.207 7.038 -7.444 1.00 64.75 79 GLN A CA 1
ATOM 668 C C . GLN A 1 79 ? 15.400 5.783 -8.317 1.00 64.75 79 GLN A C 1
ATOM 670 O O . GLN A 1 79 ? 15.834 4.744 -7.833 1.00 64.75 79 GLN A O 1
ATOM 675 N N . HIS A 1 80 ? 15.131 5.938 -9.621 1.00 58.69 80 HIS A N 1
ATOM 676 C CA . HIS A 1 80 ? 15.561 5.067 -10.732 1.00 58.69 80 HIS A CA 1
ATOM 677 C C . HIS A 1 80 ? 14.646 3.983 -11.321 1.00 58.69 80 HIS A C 1
ATOM 679 O O . HIS A 1 80 ? 15.133 3.268 -12.190 1.00 58.69 80 HIS A O 1
ATOM 685 N N . ASP A 1 81 ? 13.334 3.935 -11.058 1.00 64.50 81 ASP A N 1
ATOM 686 C CA . ASP A 1 81 ? 12.488 2.906 -11.698 1.00 64.50 81 ASP A CA 1
ATOM 687 C C . ASP A 1 81 ? 11.192 3.442 -12.344 1.00 64.50 81 ASP A C 1
ATOM 689 O O . ASP A 1 81 ? 10.507 4.310 -11.798 1.00 64.50 81 ASP A O 1
ATOM 693 N N . ASN A 1 82 ? 10.803 2.859 -13.487 1.00 75.06 82 ASN A N 1
ATOM 694 C CA . ASN A 1 82 ? 9.524 3.101 -14.180 1.00 75.06 82 ASN A CA 1
ATOM 695 C C . ASN A 1 82 ? 8.383 2.256 -13.576 1.00 75.06 82 ASN A C 1
ATOM 697 O O . ASN A 1 82 ? 7.694 1.521 -14.285 1.00 75.06 82 ASN A O 1
ATOM 701 N N . ILE A 1 83 ? 8.202 2.315 -12.254 1.00 84.38 83 ILE A N 1
ATOM 702 C CA . ILE A 1 83 ? 7.168 1.536 -11.560 1.00 84.38 83 ILE A CA 1
ATOM 703 C C . ILE A 1 83 ? 5.856 2.319 -11.520 1.00 84.38 83 ILE A C 1
ATOM 705 O O . ILE A 1 83 ? 5.805 3.468 -11.087 1.00 84.38 83 ILE A O 1
ATOM 709 N N . TYR A 1 84 ? 4.782 1.661 -11.946 1.00 86.75 84 TYR A N 1
ATOM 710 C CA . TYR A 1 84 ? 3.449 2.248 -12.009 1.00 86.75 84 TYR A CA 1
ATOM 711 C C . TYR A 1 84 ? 2.722 2.264 -10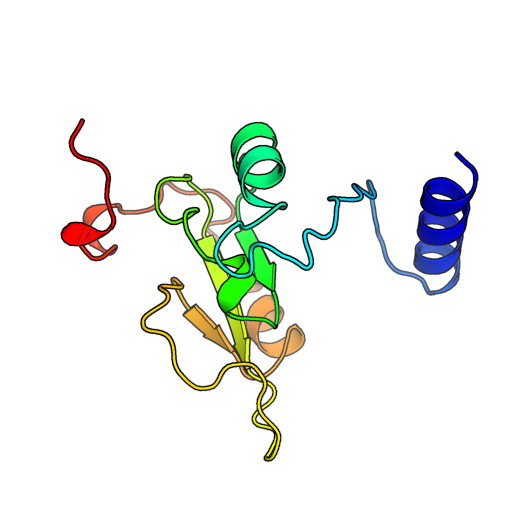.662 1.00 86.75 84 TYR A C 1
ATOM 713 O O . TYR A 1 84 ? 2.735 1.273 -9.930 1.00 86.75 84 TYR A O 1
ATOM 721 N N . TYR A 1 85 ? 1.993 3.354 -10.429 1.00 89.25 85 TYR A N 1
ATOM 722 C CA . TYR A 1 85 ? 0.992 3.551 -9.382 1.00 89.25 85 TYR A CA 1
ATOM 723 C C . TYR A 1 85 ? -0.182 4.366 -9.957 1.00 89.25 85 TYR A C 1
ATOM 725 O O . TYR A 1 85 ? -0.008 5.103 -10.928 1.00 89.25 85 TYR A O 1
ATOM 733 N N . ASP A 1 86 ? -1.379 4.243 -9.379 1.00 88.25 86 ASP A N 1
ATOM 734 C CA . ASP A 1 86 ? -2.577 4.934 -9.880 1.00 88.25 86 ASP A CA 1
ATOM 735 C C . ASP A 1 86 ? -2.610 6.416 -9.452 1.00 88.25 86 ASP A C 1
ATOM 737 O O . ASP A 1 86 ? -3.128 7.256 -10.186 1.00 88.25 86 ASP A O 1
ATOM 741 N N . ALA A 1 87 ? -2.070 6.754 -8.272 1.00 89.81 87 ALA A N 1
ATOM 742 C CA . ALA A 1 87 ? -1.992 8.134 -7.779 1.00 89.81 87 ALA A CA 1
ATOM 743 C C . ALA A 1 87 ? -0.804 8.362 -6.825 1.00 89.81 87 ALA A C 1
ATOM 745 O O . ALA A 1 87 ? -0.378 7.442 -6.124 1.00 89.81 87 ALA A O 1
ATOM 746 N N . LYS A 1 88 ? -0.309 9.607 -6.778 1.00 91.94 88 LYS A N 1
ATOM 747 C CA . LYS A 1 88 ? 0.730 10.093 -5.852 1.00 91.94 88 LYS A CA 1
ATOM 748 C C . LYS A 1 88 ? 0.143 11.153 -4.912 1.00 91.94 88 LYS A C 1
ATOM 750 O O . LYS A 1 88 ? -0.598 12.019 -5.371 1.00 91.94 88 LYS A O 1
ATOM 755 N N . TYR A 1 89 ? 0.527 11.116 -3.636 1.00 93.19 89 TYR A N 1
ATOM 756 C CA . TYR A 1 89 ? 0.206 12.133 -2.621 1.00 93.19 89 TYR A CA 1
ATOM 757 C C . TYR A 1 89 ? 1.443 12.482 -1.788 1.00 93.19 89 TYR A C 1
ATOM 759 O O . TYR A 1 89 ? 2.321 11.637 -1.638 1.00 93.19 89 TYR A O 1
ATOM 767 N N . GLY A 1 90 ? 1.498 13.685 -1.203 1.00 92.62 90 GLY A N 1
ATOM 768 C CA . GLY A 1 90 ? 2.607 14.093 -0.325 1.00 92.62 90 GLY A CA 1
ATOM 769 C C . GLY A 1 90 ? 2.520 13.498 1.087 1.00 92.62 90 GLY A C 1
ATOM 770 O O . GLY A 1 90 ? 3.492 13.446 1.843 1.00 92.62 90 GLY A O 1
ATOM 771 N N . SER A 1 91 ? 1.328 13.038 1.479 1.00 93.06 91 SER A N 1
ATOM 772 C CA . SER A 1 91 ? 1.099 12.407 2.777 1.00 93.06 91 SER A CA 1
ATOM 773 C C . SER A 1 91 ? -0.109 11.475 2.773 1.00 93.06 91 SER A C 1
ATOM 775 O O . SER A 1 91 ? -1.041 11.621 1.977 1.00 93.06 91 SER A O 1
ATOM 777 N N . LEU A 1 92 ? -0.147 10.558 3.745 1.00 92.06 92 LEU A N 1
ATOM 778 C CA . LEU A 1 92 ? -1.321 9.716 3.984 1.00 92.06 92 LEU A CA 1
ATOM 779 C C . LEU A 1 92 ? -2.573 10.555 4.305 1.00 92.06 92 LEU A C 1
ATOM 781 O O . LEU A 1 92 ? -3.677 10.185 3.914 1.00 92.06 92 LEU A O 1
ATOM 785 N N . LEU A 1 93 ? -2.417 11.702 4.978 1.00 92.81 93 LEU A N 1
ATOM 786 C CA . LEU A 1 93 ? -3.538 12.584 5.315 1.00 92.81 93 LEU A CA 1
ATOM 787 C C . LEU A 1 93 ? -4.184 13.195 4.067 1.00 92.81 93 LEU A C 1
ATOM 789 O O . LEU A 1 93 ? -5.409 13.274 3.994 1.00 92.81 93 LEU A O 1
ATOM 793 N N . GLU A 1 94 ? -3.380 13.636 3.100 1.00 92.75 94 GLU A N 1
ATOM 794 C CA . GLU A 1 94 ? -3.883 14.157 1.825 1.00 92.75 94 GLU A CA 1
ATOM 795 C C . GLU A 1 94 ? -4.650 13.091 1.056 1.00 92.75 94 GLU A C 1
ATOM 797 O O . GLU A 1 94 ? -5.785 13.341 0.646 1.00 92.75 94 GLU A O 1
ATOM 802 N N . PHE A 1 95 ? -4.072 11.890 0.950 1.00 92.50 95 PHE A N 1
ATOM 803 C CA . PHE A 1 95 ? -4.741 10.749 0.338 1.00 92.50 95 PHE A CA 1
ATOM 804 C C . PHE A 1 95 ? -6.094 10.474 1.003 1.00 92.50 95 PHE A C 1
ATOM 806 O O . PHE A 1 95 ? -7.110 10.420 0.320 1.00 92.50 95 PHE A O 1
ATOM 813 N N . VAL A 1 96 ? -6.139 10.345 2.333 1.00 90.44 96 VAL A N 1
ATOM 814 C CA . VAL A 1 96 ? -7.384 10.034 3.053 1.00 90.44 96 VAL A CA 1
ATOM 815 C C . VAL A 1 96 ? -8.423 11.142 2.869 1.00 90.44 96 VAL A C 1
ATOM 817 O O . VAL A 1 96 ? -9.596 10.850 2.633 1.00 90.44 96 VAL A O 1
ATOM 820 N N . LYS A 1 97 ? -8.013 12.416 2.928 1.00 90.88 97 LYS A N 1
ATOM 821 C CA . LYS A 1 97 ? -8.913 13.553 2.684 1.00 90.88 97 LYS A CA 1
ATOM 822 C C . LYS A 1 97 ? -9.520 13.520 1.288 1.00 90.88 97 LYS A C 1
ATOM 824 O O . LYS A 1 97 ? -10.668 13.928 1.144 1.00 90.88 97 LYS A O 1
ATOM 829 N N . ASP A 1 98 ? -8.771 13.098 0.275 1.00 88.81 98 ASP A N 1
ATOM 830 C CA . ASP A 1 98 ? -9.300 12.963 -1.080 1.00 88.81 98 ASP A CA 1
ATOM 831 C C . ASP A 1 98 ? -10.180 11.717 -1.228 1.00 88.81 98 ASP A C 1
ATOM 833 O O . ASP A 1 98 ? -11.324 11.804 -1.674 1.00 88.81 98 ASP A O 1
ATOM 837 N N . PHE A 1 99 ? -9.699 10.578 -0.730 1.00 85.06 99 PHE A N 1
ATOM 838 C CA . PHE A 1 99 ? -10.396 9.298 -0.772 1.00 85.06 99 PHE A CA 1
ATOM 839 C C . PHE A 1 99 ? -11.807 9.391 -0.177 1.00 85.06 99 PHE A C 1
ATOM 841 O O . PHE A 1 99 ? -12.764 8.926 -0.796 1.00 85.06 99 PHE A O 1
ATOM 848 N N . LEU A 1 100 ? -11.954 10.060 0.973 1.00 85.12 100 LEU A N 1
ATOM 849 C CA . LEU A 1 100 ? -13.233 10.246 1.669 1.00 85.12 100 LEU A CA 1
ATOM 850 C C . LEU A 1 100 ? -14.210 11.205 0.966 1.00 85.12 100 LEU A C 1
ATOM 852 O O . LEU A 1 100 ? -15.395 11.205 1.296 1.00 85.12 100 LEU A O 1
ATOM 856 N N . LYS A 1 101 ? -13.761 12.025 0.006 1.00 82.94 101 LYS A N 1
ATOM 857 C CA . LYS A 1 101 ? -14.671 12.868 -0.797 1.00 82.94 101 LYS A CA 1
ATOM 858 C C . LYS A 1 101 ? -15.421 12.056 -1.845 1.00 82.94 101 LYS A C 1
ATOM 860 O O . LYS A 1 101 ? -16.493 12.461 -2.293 1.00 82.94 101 LYS A O 1
ATOM 865 N N . THR A 1 102 ? -14.850 10.934 -2.270 1.00 64.75 102 THR A N 1
ATOM 866 C CA . THR A 1 102 ? -15.421 10.103 -3.326 1.00 64.75 102 THR A CA 1
ATOM 867 C C . THR A 1 102 ? -16.332 9.038 -2.719 1.00 64.75 102 THR A C 1
ATOM 869 O O . THR A 1 102 ? -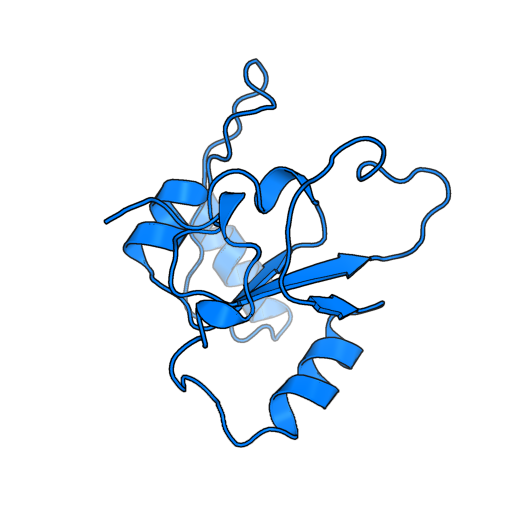15.930 8.315 -1.819 1.00 64.75 102 THR A O 1
ATOM 872 N N . LYS A 1 103 ? -17.563 8.889 -3.229 1.00 57.38 103 LYS A N 1
ATOM 873 C CA . LYS A 1 103 ? -18.477 7.799 -2.816 1.00 57.38 103 LYS A CA 1
ATOM 874 C C . LYS A 1 103 ? -18.015 6.405 -3.278 1.00 57.38 103 LYS A C 1
ATOM 876 O O . LYS A 1 103 ? -18.647 5.408 -2.945 1.00 57.38 103 LYS A O 1
ATOM 881 N N . GLN A 1 104 ? -16.939 6.327 -4.061 1.00 54.88 104 GLN A N 1
ATOM 882 C CA . GLN A 1 104 ? -16.486 5.118 -4.747 1.00 54.88 104 GLN A CA 1
ATOM 883 C C . GLN A 1 104 ? -15.522 4.302 -3.875 1.00 54.88 104 GLN A C 1
ATOM 885 O O . GLN A 1 104 ? -14.352 4.115 -4.212 1.00 54.88 104 GLN A O 1
ATOM 890 N N . HIS A 1 105 ? -16.008 3.789 -2.747 1.00 57.94 105 HIS A N 1
ATOM 891 C CA . HIS A 1 105 ? -15.244 2.883 -1.884 1.00 57.94 105 HIS A CA 1
ATOM 892 C C . HIS A 1 105 ? -15.390 1.425 -2.354 1.00 57.94 105 HIS A C 1
ATOM 894 O O . HIS A 1 105 ? -15.963 0.597 -1.654 1.00 57.94 105 HIS A O 1
ATOM 900 N N . GLY A 1 106 ? -14.900 1.124 -3.564 1.00 51.75 106 GLY A N 1
ATOM 901 C CA . GLY A 1 106 ? -14.918 -0.234 -4.137 1.00 51.75 106 GLY A CA 1
ATOM 902 C C . GLY A 1 106 ? -15.533 -0.372 -5.533 1.00 51.75 106 GLY A C 1
ATOM 903 O O . GLY A 1 106 ? -15.749 -1.494 -5.982 1.00 51.75 106 GLY A O 1
ATOM 904 N N . GLU A 1 107 ? -15.826 0.727 -6.237 1.00 56.16 107 GLU A N 1
ATOM 905 C CA . GLU A 1 107 ? -16.281 0.633 -7.631 1.00 56.16 107 GLU A CA 1
ATOM 906 C C . GLU A 1 107 ? -15.173 0.107 -8.559 1.00 56.16 107 GLU A C 1
ATOM 908 O O . GLU A 1 107 ? -13.989 0.388 -8.351 1.00 56.16 107 GLU A O 1
ATOM 913 N N . ASN A 1 108 ? -15.589 -0.652 -9.582 1.00 53.53 108 ASN A N 1
ATOM 914 C CA . ASN A 1 108 ? -14.731 -1.311 -10.568 1.00 53.53 108 ASN A CA 1
ATOM 915 C C . ASN A 1 108 ? -13.624 -0.377 -11.076 1.00 53.53 108 ASN A C 1
ATOM 917 O O . ASN A 1 108 ? -13.897 0.687 -11.642 1.00 53.53 108 ASN A O 1
ATOM 921 N N . ILE A 1 109 ? -12.372 -0.800 -10.912 1.00 58.06 109 ILE A N 1
ATOM 922 C CA . ILE A 1 109 ? -11.216 -0.156 -11.523 1.00 58.06 109 ILE A CA 1
ATOM 923 C C . ILE A 1 109 ? -11.464 -0.141 -13.029 1.00 58.06 109 ILE A C 1
ATOM 925 O O . ILE A 1 109 ? -11.638 -1.183 -13.664 1.00 58.06 109 ILE A O 1
ATOM 929 N N . LYS A 1 110 ? -11.504 1.058 -13.618 1.00 62.66 110 LYS A N 1
ATOM 930 C CA . LYS A 1 110 ? -11.555 1.207 -15.071 1.00 62.66 110 LYS A CA 1
ATOM 931 C C . LYS A 1 110 ? -10.193 0.814 -15.620 1.00 62.66 110 LYS A C 1
ATOM 933 O O . LYS A 1 110 ? -9.312 1.655 -15.751 1.00 62.66 110 LYS A O 1
ATOM 938 N N . TRP A 1 111 ? -10.030 -0.465 -15.947 1.00 57.97 111 TRP A N 1
ATOM 939 C CA . TRP A 1 111 ? -8.793 -1.017 -16.506 1.00 57.97 111 TRP A CA 1
ATOM 940 C C . TRP A 1 111 ? -8.267 -0.223 -17.707 1.00 57.97 111 TRP A C 1
ATOM 942 O O . TRP A 1 111 ? -7.062 -0.099 -17.862 1.00 57.97 111 TRP A O 1
ATOM 952 N N . SER A 1 112 ? -9.148 0.408 -18.491 1.00 55.66 112 SER A N 1
ATOM 953 C CA . SER A 1 112 ? -8.777 1.298 -19.601 1.00 55.66 112 SER A CA 1
ATOM 954 C C . SER A 1 112 ? -7.954 2.531 -19.202 1.00 55.66 112 SER A C 1
ATOM 956 O O . SER A 1 112 ? -7.381 3.176 -20.074 1.00 55.66 112 SER A O 1
ATOM 958 N N . GLN A 1 113 ? -7.910 2.882 -17.915 1.00 61.31 113 GLN A N 1
ATOM 959 C CA . GLN A 1 113 ? -7.111 3.989 -17.383 1.00 61.31 113 GLN A CA 1
ATOM 960 C C . GLN A 1 113 ? -5.715 3.545 -16.925 1.00 61.31 113 GLN A C 1
ATOM 962 O O . GLN A 1 113 ? -4.857 4.398 -16.698 1.00 61.31 113 GLN A O 1
ATOM 967 N N . ARG A 1 114 ? -5.462 2.233 -16.815 1.00 67.50 114 ARG A N 1
ATOM 968 C CA . ARG A 1 114 ? -4.116 1.704 -16.582 1.00 67.50 114 ARG A CA 1
ATOM 969 C C . ARG A 1 114 ? -3.370 1.584 -17.914 1.00 67.50 114 ARG A C 1
ATOM 971 O O . ARG A 1 114 ? -3.990 1.231 -18.919 1.00 67.50 114 ARG A O 1
ATOM 978 N N . PRO A 1 115 ? -2.053 1.853 -17.961 1.00 58.84 115 PRO A N 1
ATOM 979 C CA . PRO A 1 115 ? -1.267 1.646 -19.167 1.00 58.84 115 PRO A CA 1
ATOM 980 C C . PRO A 1 115 ? -1.408 0.199 -19.644 1.00 58.84 115 PRO A C 1
ATOM 982 O O . PRO A 1 115 ? -1.137 -0.736 -18.896 1.00 58.84 115 PRO A O 1
ATOM 985 N N . SER A 1 116 ? -1.829 0.013 -20.895 1.00 55.25 116 SER A N 1
ATOM 986 C CA . SER A 1 116 ? -2.172 -1.303 -21.452 1.00 55.25 116 SER A CA 1
ATOM 987 C C . SER A 1 116 ? -1.015 -2.302 -21.436 1.00 55.25 116 SER A C 1
ATOM 989 O O . SER A 1 116 ? -1.248 -3.496 -21.308 1.00 55.25 116 SER A O 1
ATOM 991 N N . HIS A 1 117 ? 0.230 -1.826 -21.490 1.00 56.75 117 HIS A N 1
ATOM 992 C CA . HIS A 1 117 ? 1.431 -2.659 -21.381 1.00 56.75 117 HIS A CA 1
ATOM 993 C C . HIS A 1 117 ? 1.679 -3.224 -19.966 1.00 56.75 117 HIS A C 1
ATOM 995 O O . HIS A 1 117 ? 2.593 -4.023 -19.789 1.00 56.75 117 HIS A O 1
ATOM 1001 N N . LEU A 1 118 ? 0.889 -2.813 -18.967 1.00 53.69 118 LEU A N 1
ATOM 1002 C CA . LEU A 1 118 ? 0.935 -3.299 -17.580 1.00 53.69 118 LEU A CA 1
ATOM 1003 C C . LEU A 1 118 ? -0.295 -4.141 -17.208 1.00 53.69 118 LEU A C 1
ATOM 1005 O O . LEU A 1 118 ? -0.406 -4.606 -16.074 1.00 53.69 118 LEU A O 1
ATOM 1009 N N . ILE A 1 119 ? -1.221 -4.328 -18.151 1.00 55.31 119 ILE A N 1
ATOM 1010 C CA . ILE A 1 119 ? -2.392 -5.190 -18.005 1.00 55.31 119 ILE A CA 1
ATOM 1011 C C . ILE A 1 119 ? -2.019 -6.533 -18.648 1.00 55.31 119 ILE A C 1
ATOM 1013 O O . ILE A 1 119 ? -1.653 -6.541 -19.825 1.00 55.31 119 ILE A O 1
ATOM 1017 N N . PRO A 1 120 ? -2.061 -7.669 -17.929 1.00 49.34 120 PRO A N 1
ATOM 1018 C CA . PRO A 1 120 ? -1.803 -8.956 -18.556 1.00 49.34 120 PRO A CA 1
ATOM 1019 C C . PRO A 1 120 ? -2.864 -9.201 -19.630 1.00 49.34 120 PRO A C 1
ATOM 1021 O O . PRO A 1 120 ? -4.059 -9.030 -19.381 1.00 49.34 120 PRO A O 1
ATOM 1024 N N . PHE A 1 121 ? -2.417 -9.574 -20.831 1.00 44.75 121 PHE A N 1
ATOM 1025 C CA . PHE A 1 121 ? -3.302 -10.089 -21.870 1.00 44.75 121 PHE A CA 1
ATOM 1026 C C . PHE A 1 121 ? -4.061 -11.289 -21.286 1.00 44.75 121 PHE A C 1
ATOM 1028 O O . PHE A 1 121 ? -3.431 -12.231 -20.803 1.00 44.75 121 PHE A O 1
ATOM 1035 N N . ILE A 1 122 ? -5.393 -11.196 -21.266 1.00 45.81 122 ILE A N 1
ATOM 1036 C CA . ILE A 1 122 ? -6.292 -12.311 -20.938 1.00 45.81 122 ILE A CA 1
ATOM 1037 C C . ILE A 1 122 ? -6.280 -13.294 -22.105 1.00 45.81 122 ILE A C 1
ATOM 1039 O O . ILE A 1 122 ? -6.375 -12.810 -23.258 1.00 45.81 122 ILE A O 1
#

pLDDT: mean 79.91, std 14.4, range [44.75, 95.69]

Radius of gyration: 15.73 Å; chains: 1; bounding box: 38×31×44 Å

Organism: NCBI:txid433720

Foldseek 3Di:
DVVQVVVVVVCVVVVHPDPGDDDFDDDPPCLQDQSCQVVCQVVLAQEDEDQAQSNQHPNLQGQYAYEHADCPDPPDPNPDDPGDGNYYDVDPVVVVVVVVVDPCRDPGDPCVSDDPVSHDDD

Secondary structure (DSSP, 8-state):
-HHHHHHHHHHHHTT------------SS-TT--TTHHHHHHH--SEEEES-GGGGTT-TTSSSEEEEE----TT-TTTT-----SEEESSHHHHHHHHTT-S-SS----GGGS-GGGSPP-